Protein AF-M0CWL7-F1 (afdb_monomer_lite)

Radius of gyration: 32.92 Å; chains: 1; bounding box: 53×53×118 Å

Secondary structure (DSSP, 8-state):
---------S-HHHHHHHHHHHHHHHHTTTT------------PPP--------SSPPPSSHHHHHHTSTTB-TT--B-HHHHHHHHHHHHTSS-EEEEEEEEEE-TTSSEEEEEEEEEEE-TTS-EEEEEEETTTEEEEEEE-TT--

Organism: NCBI:txid797114

pLDDT: mean 75.27, std 15.7, range [38.19, 96.0]

Sequence (148 aa):
MGRTRGSGPAGSGRLLAAVALLTVLAGCSVFAGGGQPTPAETVTPAPVPDLGPTDAPPPATPRERLGAFPSISAEGDINVSGLYAGHVAYLSDHSYTLEWQRRTAGGSGAIAREYDRRIAVGADESFLVRNADEGTNTTVTYGDRTGA

Foldseek 3Di:
DDDDDDDDDDDDVVVVVVVVVVCVVCVVVPVPPDCPPDPPPPPDDDPDPCPDPPPDDDDPDCLSVQCVDFQAHSVGHGPPVRVVVVVVVVCLQDWDKDKDKDFDADPVRDGPWIKIWIWTADNQQKIWIWIDIPNPDIDIATAGPVRD

Structure (mmCIF, N/CA/C/O backbone):
data_AF-M0CWL7-F1
#
_entry.id   AF-M0CWL7-F1
#
loop_
_atom_site.group_PDB
_atom_site.id
_atom_site.type_symbol
_atom_site.label_atom_id
_atom_site.label_alt_id
_atom_site.label_comp_id
_atom_site.label_asym_id
_atom_site.label_entity_id
_atom_site.label_seq_id
_atom_site.pdbx_PDB_ins_code
_atom_site.Cartn_x
_atom_site.Cartn_y
_atom_site.Cartn_z
_atom_site.occupancy
_atom_site.B_iso_or_equiv
_atom_site.auth_seq_id
_atom_site.auth_comp_id
_atom_site.auth_asym_id
_atom_site.auth_atom_id
_atom_site.pdbx_PDB_model_num
ATOM 1 N N . MET A 1 1 ? 2.864 28.402 -92.043 1.00 44.22 1 MET A N 1
ATOM 2 C CA . MET A 1 1 ? 4.053 28.159 -91.191 1.00 44.22 1 MET A CA 1
ATOM 3 C C . MET A 1 1 ? 3.572 27.950 -89.760 1.00 44.22 1 MET A C 1
ATOM 5 O O . MET A 1 1 ? 2.696 28.708 -89.364 1.00 44.22 1 MET A O 1
ATOM 9 N N . GLY A 1 2 ? 4.037 26.943 -89.008 1.00 38.19 2 GLY A N 1
ATOM 10 C CA . GLY A 1 2 ? 3.379 26.561 -87.746 1.00 38.19 2 GLY A CA 1
ATOM 11 C C . GLY A 1 2 ? 4.289 26.211 -86.560 1.00 38.19 2 GLY A C 1
ATOM 12 O O . GLY A 1 2 ? 5.396 25.727 -86.743 1.00 38.19 2 GLY A O 1
ATOM 13 N N . ARG A 1 3 ? 3.703 26.391 -85.365 1.00 42.78 3 ARG A N 1
ATOM 14 C CA . ARG A 1 3 ? 3.964 25.760 -84.048 1.00 42.78 3 ARG A CA 1
ATOM 15 C C . ARG A 1 3 ? 5.299 25.982 -83.289 1.00 42.78 3 ARG A C 1
ATOM 17 O O . ARG A 1 3 ? 6.281 25.283 -83.482 1.00 42.78 3 ARG A O 1
ATOM 24 N N . THR A 1 4 ? 5.160 26.788 -82.225 1.00 53.34 4 THR A N 1
ATOM 25 C CA . THR A 1 4 ? 5.476 26.499 -80.796 1.00 53.34 4 THR A CA 1
ATOM 26 C C . THR A 1 4 ? 6.902 26.222 -80.292 1.00 53.34 4 THR A C 1
ATOM 28 O O . THR A 1 4 ? 7.484 25.188 -80.605 1.00 53.34 4 THR A O 1
ATOM 31 N N . ARG A 1 5 ? 7.295 27.007 -79.271 1.00 41.31 5 ARG A N 1
ATOM 32 C CA . ARG A 1 5 ? 7.676 26.643 -77.869 1.00 41.31 5 ARG A CA 1
ATOM 33 C C . ARG A 1 5 ? 7.909 27.987 -77.120 1.00 41.31 5 ARG A C 1
ATOM 35 O O . ARG A 1 5 ? 8.374 28.916 -77.762 1.00 41.31 5 ARG A O 1
ATOM 42 N N . GLY A 1 6 ? 7.518 28.278 -75.869 1.00 39.75 6 GLY A N 1
ATOM 43 C CA . GLY A 1 6 ? 7.318 27.467 -74.655 1.00 39.75 6 GLY A CA 1
ATOM 44 C C . GLY A 1 6 ? 8.675 27.149 -74.007 1.00 39.75 6 GLY A C 1
ATOM 45 O O . GLY A 1 6 ? 9.501 26.573 -74.699 1.00 39.75 6 GLY A O 1
ATOM 46 N N . SER A 1 7 ? 9.032 27.447 -72.752 1.00 42.31 7 SER A N 1
ATOM 47 C CA . SER A 1 7 ? 8.437 28.183 -71.608 1.00 42.31 7 SER A CA 1
ATOM 48 C C . SER A 1 7 ? 9.616 28.586 -70.674 1.00 42.31 7 SER A C 1
ATOM 50 O O . SER A 1 7 ? 10.728 28.127 -70.914 1.00 42.31 7 SER A O 1
ATOM 52 N N . GLY A 1 8 ? 9.536 29.375 -69.595 1.00 41.34 8 GLY A N 1
ATOM 53 C CA . GLY A 1 8 ? 8.472 30.094 -68.866 1.00 41.34 8 GLY A CA 1
ATOM 54 C C . GLY A 1 8 ? 9.105 30.797 -67.629 1.00 41.34 8 GLY A C 1
ATOM 55 O O . GLY A 1 8 ? 10.274 30.531 -67.341 1.00 41.34 8 GLY A O 1
ATOM 56 N N . PRO A 1 9 ? 8.425 31.710 -66.899 1.00 43.66 9 PRO A N 1
ATOM 57 C CA . PRO A 1 9 ? 9.095 32.566 -65.911 1.00 43.66 9 PRO A CA 1
ATOM 58 C C . PRO A 1 9 ? 9.360 31.886 -64.555 1.00 43.66 9 PRO A C 1
ATOM 60 O O . PRO A 1 9 ? 8.533 31.142 -64.026 1.00 43.66 9 PRO A O 1
ATOM 63 N N . ALA A 1 10 ? 10.509 32.209 -63.955 1.00 52.16 10 ALA A N 1
ATOM 64 C CA . ALA A 1 10 ? 10.993 31.667 -62.685 1.00 52.16 10 ALA A CA 1
ATOM 65 C C . ALA A 1 10 ? 10.214 32.189 -61.453 1.00 52.16 10 ALA A C 1
ATOM 67 O O . ALA A 1 10 ? 10.719 33.004 -60.683 1.00 52.16 10 ALA A O 1
ATOM 68 N N . GLY A 1 11 ? 8.981 31.708 -61.254 1.00 53.06 11 GLY A N 1
ATOM 69 C CA . GLY A 1 11 ? 8.146 32.025 -60.081 1.00 53.06 11 GLY A CA 1
ATOM 70 C C . GLY A 1 11 ? 7.979 30.872 -59.080 1.00 53.06 11 GLY A C 1
ATOM 71 O O . GLY A 1 11 ? 7.951 31.093 -57.869 1.00 53.06 11 GLY A O 1
ATOM 72 N N . SER A 1 12 ? 7.909 29.630 -59.569 1.00 56.88 12 SER A N 1
ATOM 73 C CA . SER A 1 12 ? 7.385 28.488 -58.804 1.00 56.88 12 SER A CA 1
ATOM 74 C C . SER A 1 12 ? 8.222 28.101 -57.582 1.00 56.88 12 SER A C 1
ATOM 76 O O . SER A 1 12 ? 7.662 27.838 -56.525 1.00 56.88 12 SER A O 1
ATOM 78 N N . GLY A 1 13 ? 9.556 28.103 -57.686 1.00 55.31 13 GLY A N 1
ATOM 79 C CA . GLY A 1 13 ? 10.434 27.690 -56.580 1.00 55.31 13 GLY A CA 1
ATOM 80 C C . GLY A 1 13 ? 10.381 28.631 -55.371 1.00 55.31 13 GLY A C 1
ATOM 81 O O . GLY A 1 13 ? 10.378 28.173 -54.231 1.00 55.31 13 GLY A O 1
ATOM 82 N N . ARG A 1 14 ? 10.266 29.947 -55.608 1.00 60.75 14 ARG A N 1
ATOM 83 C CA . ARG A 1 14 ? 10.112 30.944 -54.534 1.00 60.75 14 ARG A CA 1
ATOM 84 C C . ARG A 1 14 ? 8.726 30.881 -53.895 1.00 60.75 14 ARG A C 1
ATOM 86 O O . ARG A 1 14 ? 8.631 30.998 -52.678 1.00 60.75 14 ARG A O 1
ATOM 93 N N . LEU A 1 15 ? 7.677 30.640 -54.688 1.00 62.09 15 LEU A N 1
ATOM 94 C CA . LEU A 1 15 ? 6.326 30.421 -54.164 1.00 62.09 15 LEU A CA 1
ATOM 95 C C . LEU A 1 15 ? 6.246 29.152 -53.306 1.00 62.09 15 LEU A C 1
ATOM 97 O O . LEU A 1 15 ? 5.720 29.209 -52.202 1.00 62.09 15 LEU A O 1
ATOM 101 N N . LEU A 1 16 ? 6.813 28.033 -53.766 1.00 64.00 16 LEU A N 1
ATOM 102 C CA . LEU A 1 16 ? 6.842 26.779 -53.006 1.00 64.00 16 LEU A CA 1
ATOM 103 C C . LEU A 1 16 ? 7.625 26.921 -51.693 1.00 64.00 16 LEU A C 1
ATOM 105 O O . LEU A 1 16 ? 7.155 26.452 -50.662 1.00 64.00 16 LEU A O 1
ATOM 109 N N . ALA A 1 17 ? 8.764 27.621 -51.701 1.00 69.06 17 ALA A N 1
ATOM 110 C CA . ALA A 1 17 ? 9.517 27.913 -50.481 1.00 69.06 17 ALA A CA 1
ATOM 111 C C . ALA A 1 17 ? 8.734 28.814 -49.504 1.00 69.06 17 ALA A C 1
ATOM 113 O O . ALA A 1 17 ? 8.731 28.552 -48.304 1.00 69.06 17 ALA A O 1
ATOM 114 N N . ALA A 1 18 ? 8.033 29.838 -50.003 1.00 68.38 18 ALA A N 1
ATOM 115 C CA . ALA A 1 18 ? 7.200 30.713 -49.176 1.00 68.38 18 ALA A CA 1
ATOM 116 C C . ALA A 1 18 ? 5.987 29.976 -48.579 1.00 68.38 18 ALA A C 1
ATOM 118 O O . ALA A 1 18 ? 5.686 30.154 -47.402 1.00 68.38 18 ALA A O 1
ATOM 119 N N . VAL A 1 19 ? 5.327 29.112 -49.360 1.00 69.56 19 VAL A N 1
ATOM 120 C CA . VAL A 1 19 ? 4.223 28.260 -48.887 1.00 69.56 19 VAL A CA 1
ATOM 121 C C . VAL A 1 19 ? 4.720 27.254 -47.848 1.00 69.56 19 VAL A C 1
ATOM 123 O O . VAL A 1 19 ? 4.100 27.133 -46.797 1.00 69.56 19 VAL A O 1
ATOM 126 N N . ALA A 1 20 ? 5.862 26.597 -48.079 1.00 67.44 20 ALA A N 1
ATOM 127 C CA . ALA A 1 20 ? 6.461 25.682 -47.108 1.00 67.44 20 ALA A CA 1
ATOM 128 C C . ALA A 1 20 ? 6.784 26.394 -45.781 1.00 67.44 20 ALA A C 1
ATOM 130 O O . ALA A 1 20 ? 6.409 25.913 -44.710 1.00 67.44 20 ALA A O 1
ATOM 131 N N . LEU A 1 21 ? 7.402 27.579 -45.842 1.00 65.81 21 LEU A N 1
ATOM 132 C CA . LEU A 1 21 ? 7.712 28.383 -44.659 1.00 65.81 21 LEU A CA 1
ATOM 133 C C . LEU A 1 21 ? 6.436 28.809 -43.909 1.00 65.81 21 LEU A C 1
ATOM 135 O O . LEU A 1 21 ? 6.378 28.690 -42.687 1.00 65.81 21 LEU A O 1
ATOM 139 N N . LEU A 1 22 ? 5.385 29.218 -44.631 1.00 63.50 22 LEU A N 1
ATOM 140 C CA . LEU A 1 22 ? 4.072 29.520 -44.049 1.00 63.50 22 LEU A CA 1
ATOM 141 C C . LEU A 1 22 ? 3.432 28.297 -43.381 1.00 63.50 22 LEU A C 1
ATOM 143 O O . LEU A 1 22 ? 2.899 28.435 -42.285 1.00 63.50 22 LEU A O 1
ATOM 147 N N . THR A 1 23 ? 3.514 27.102 -43.977 1.00 63.53 23 THR A N 1
ATOM 148 C CA . THR A 1 23 ? 2.988 25.877 -43.344 1.00 63.53 23 THR A CA 1
ATOM 149 C C . THR A 1 23 ? 3.760 25.478 -42.087 1.00 63.53 23 THR A C 1
ATOM 151 O O . THR A 1 23 ? 3.147 25.012 -41.132 1.00 63.53 23 THR A O 1
ATOM 154 N N . VAL A 1 24 ? 5.076 25.717 -42.039 1.00 62.78 24 VAL A N 1
ATOM 155 C CA . VAL A 1 24 ? 5.892 25.462 -40.840 1.00 62.78 24 VAL A CA 1
ATOM 156 C C . VAL A 1 24 ? 5.558 26.454 -39.721 1.00 62.78 24 VAL A C 1
ATOM 158 O O . VAL A 1 24 ? 5.399 26.031 -38.580 1.00 62.78 24 VAL A O 1
ATOM 161 N N . LEU A 1 25 ? 5.378 27.748 -40.023 1.00 57.47 25 LEU A N 1
ATOM 162 C CA . LEU A 1 25 ? 4.967 28.730 -39.008 1.00 57.47 25 LEU A CA 1
ATOM 163 C C . LEU A 1 25 ? 3.517 28.520 -38.536 1.00 57.47 25 LEU A C 1
ATOM 165 O O . LEU A 1 25 ? 3.250 28.623 -37.341 1.00 57.47 25 LEU A O 1
ATOM 169 N N . ALA A 1 26 ? 2.589 28.184 -39.438 1.00 56.84 26 ALA A N 1
ATOM 170 C CA . ALA A 1 26 ? 1.199 27.889 -39.080 1.00 56.84 26 ALA A CA 1
ATOM 171 C C . ALA A 1 26 ? 1.047 26.574 -38.288 1.00 56.84 26 ALA A C 1
ATOM 173 O O . ALA A 1 26 ? 0.117 26.441 -37.491 1.00 56.84 26 ALA A O 1
ATOM 174 N N . GLY A 1 27 ? 1.972 25.620 -38.460 1.00 44.69 27 GLY A N 1
ATOM 175 C CA . GLY A 1 27 ? 1.971 24.332 -37.759 1.00 44.69 27 GLY A CA 1
ATOM 176 C C . GLY A 1 27 ? 2.030 24.444 -36.231 1.00 44.69 27 GLY A C 1
ATOM 177 O O . GLY A 1 27 ? 1.473 23.596 -35.538 1.00 44.69 27 GLY A O 1
ATOM 178 N N . CYS A 1 28 ? 2.613 25.520 -35.694 1.00 56.75 28 CYS A N 1
ATOM 179 C CA . CYS A 1 28 ? 2.655 25.777 -34.250 1.00 56.75 28 CYS A CA 1
ATOM 180 C C . CYS A 1 28 ? 1.365 26.401 -33.683 1.00 56.75 28 CYS A C 1
ATOM 182 O O . CYS A 1 28 ? 1.239 26.524 -32.468 1.00 56.75 28 CYS A O 1
ATOM 184 N N . SER A 1 29 ? 0.403 26.802 -34.524 1.00 51.62 29 SER A N 1
ATOM 185 C CA . SER A 1 29 ? -0.827 27.494 -34.096 1.00 51.62 29 SER A CA 1
ATOM 186 C C . SER A 1 29 ? -2.089 26.625 -34.145 1.00 51.62 29 SER A C 1
ATOM 188 O O . SER A 1 29 ? -3.165 27.094 -33.784 1.00 51.62 29 SER A O 1
ATOM 190 N N . VAL A 1 30 ? -1.987 25.353 -34.554 1.00 49.97 30 VAL A N 1
ATOM 191 C CA . VAL A 1 30 ? -3.156 24.459 -34.686 1.00 49.97 30 VAL A CA 1
ATOM 192 C C . VAL A 1 30 ? -3.650 23.870 -33.349 1.00 49.97 30 VAL A C 1
ATOM 194 O O . VAL A 1 30 ? -4.721 23.274 -33.295 1.00 49.97 30 VAL A O 1
ATOM 197 N N . PHE A 1 31 ? -2.940 24.120 -32.241 1.00 47.84 31 PHE A N 1
ATOM 198 C CA . PHE A 1 31 ? -3.397 23.846 -30.866 1.00 47.84 31 PHE A CA 1
ATOM 199 C C . PHE A 1 31 ? -4.061 25.066 -30.196 1.00 47.84 31 PHE A C 1
ATOM 201 O O . PHE A 1 31 ? -3.907 25.313 -29.004 1.00 47.84 31 PHE A O 1
ATOM 208 N N . ALA A 1 32 ? -4.855 25.807 -30.971 1.00 51.81 32 ALA A N 1
ATOM 209 C CA . ALA A 1 32 ? -5.907 26.694 -30.468 1.00 51.81 32 ALA A CA 1
ATOM 210 C C . ALA A 1 32 ? -7.297 26.243 -30.969 1.00 51.81 32 ALA A C 1
ATOM 212 O O . ALA A 1 32 ? -8.192 27.057 -31.198 1.00 51.81 32 ALA A O 1
ATOM 213 N N . GLY A 1 33 ? -7.474 24.928 -31.161 1.00 41.78 33 GLY A N 1
ATOM 214 C CA . GLY A 1 33 ? -8.794 24.319 -31.315 1.00 41.78 33 GLY A CA 1
ATOM 215 C C . GLY A 1 33 ? -9.641 24.633 -30.083 1.00 41.78 33 GLY A C 1
ATOM 216 O O . GLY A 1 33 ? -9.153 24.516 -28.960 1.00 41.78 33 GLY A O 1
ATOM 217 N N . GLY A 1 34 ? -10.869 25.107 -30.306 1.00 48.06 34 GLY A N 1
ATOM 218 C CA . GLY A 1 34 ? -11.668 25.765 -29.276 1.00 48.06 34 GLY A CA 1
ATOM 219 C C . GLY A 1 34 ? -11.786 24.956 -27.986 1.00 48.06 34 GLY A C 1
ATOM 220 O O . GLY A 1 34 ? -12.054 23.756 -28.022 1.00 48.06 34 GLY A O 1
ATOM 221 N N . GLY A 1 35 ? -11.634 25.650 -26.854 1.00 48.84 35 GLY A N 1
ATOM 222 C CA . GLY A 1 35 ? -11.929 25.133 -25.522 1.00 48.84 35 GLY A CA 1
ATOM 223 C C . GLY A 1 35 ? -13.419 24.852 -25.370 1.00 48.84 35 GLY A C 1
ATOM 224 O O . GLY A 1 35 ? -14.144 25.607 -24.726 1.00 48.84 35 GLY A O 1
ATOM 225 N N . GLN A 1 36 ? -13.873 23.763 -25.983 1.00 53.59 36 GLN A N 1
ATOM 226 C CA . GLN A 1 36 ? -15.115 23.105 -25.629 1.00 53.59 36 GLN A CA 1
ATOM 227 C C . GLN A 1 36 ? -14.997 22.783 -24.136 1.00 53.59 36 GLN A C 1
ATOM 229 O O . GLN A 1 36 ? -14.002 22.158 -23.758 1.00 53.59 36 GLN A O 1
ATOM 234 N N . PRO A 1 37 ? -15.912 23.261 -23.273 1.00 54.91 37 PRO A N 1
ATOM 235 C CA . PRO A 1 37 ? -15.782 23.038 -21.844 1.00 54.91 37 PRO A CA 1
ATOM 236 C C . PRO A 1 37 ? -15.742 21.532 -21.617 1.00 54.91 37 PRO A C 1
ATOM 238 O O . PRO A 1 37 ? -16.707 20.836 -21.943 1.00 54.91 37 PRO A O 1
ATOM 241 N N . THR A 1 38 ? -14.611 21.033 -21.107 1.00 60.56 38 THR A N 1
ATOM 242 C CA . THR A 1 38 ? -14.492 19.648 -20.654 1.00 60.56 38 THR A CA 1
ATOM 243 C C . THR A 1 38 ? -15.697 19.387 -19.761 1.00 60.56 38 THR A C 1
ATOM 245 O O . THR A 1 38 ? -15.885 20.160 -18.814 1.00 60.56 38 THR A O 1
ATOM 248 N N . PRO A 1 39 ? -16.543 18.381 -20.059 1.00 61.06 39 PRO A N 1
ATOM 249 C CA . PRO A 1 39 ? -17.651 18.050 -19.184 1.00 61.06 39 PRO A CA 1
ATOM 250 C C . PRO A 1 39 ? -17.090 17.879 -17.780 1.00 61.06 39 PRO A C 1
ATOM 252 O O . PRO A 1 39 ? -16.185 17.071 -17.574 1.00 61.06 39 PRO A O 1
ATOM 255 N N . ALA A 1 40 ? -17.561 18.695 -16.838 1.00 67.31 40 ALA A N 1
ATOM 256 C CA . ALA A 1 40 ? -17.188 18.524 -15.450 1.00 67.31 40 ALA A CA 1
ATOM 257 C C . ALA A 1 40 ? -17.767 17.175 -15.028 1.00 67.31 40 ALA A C 1
ATOM 259 O O . ALA A 1 40 ? -18.979 17.056 -14.848 1.00 67.31 40 ALA A O 1
ATOM 260 N N . GLU A 1 41 ? -16.919 16.147 -14.960 1.00 66.50 41 GLU A N 1
ATOM 261 C CA . GLU A 1 41 ? -17.320 14.848 -14.443 1.00 66.50 41 GLU A CA 1
ATOM 262 C C . GLU A 1 41 ? -17.784 15.063 -13.008 1.00 66.50 41 GLU A C 1
ATOM 264 O O . GLU A 1 41 ? -16.990 15.322 -12.100 1.00 66.50 41 GLU A O 1
ATOM 269 N N . THR A 1 42 ? -19.101 15.005 -12.816 1.00 77.12 42 THR A N 1
ATOM 270 C CA . THR A 1 42 ? -19.714 15.002 -11.495 1.00 77.12 42 THR A CA 1
ATOM 271 C C . THR A 1 42 ? -19.341 13.684 -10.839 1.00 77.12 42 THR A C 1
ATOM 273 O O . THR A 1 42 ? -20.060 12.692 -10.952 1.00 77.12 42 THR A O 1
ATOM 276 N N . VAL A 1 43 ? -18.180 13.668 -10.188 1.00 79.00 43 VAL A N 1
ATOM 277 C CA . VAL A 1 43 ? -17.735 12.541 -9.380 1.00 79.00 43 VAL A CA 1
ATOM 278 C C . VAL A 1 43 ? -18.770 12.302 -8.287 1.00 79.00 43 VAL A C 1
ATOM 280 O O . VAL A 1 43 ? -18.963 13.129 -7.395 1.00 79.00 43 VAL A O 1
ATOM 283 N N . THR A 1 44 ? -19.469 11.172 -8.367 1.00 82.62 44 THR A N 1
ATOM 284 C CA . THR A 1 44 ? -20.307 10.706 -7.264 1.00 82.62 44 THR A CA 1
ATOM 285 C C . THR A 1 44 ? -19.384 10.459 -6.073 1.00 82.62 44 THR A C 1
ATOM 287 O O . THR A 1 44 ? -18.444 9.671 -6.215 1.00 82.62 44 THR A O 1
ATOM 290 N N . PRO A 1 45 ? -19.602 11.104 -4.911 1.00 79.81 45 PRO A N 1
ATOM 291 C CA . PRO A 1 45 ? -18.825 10.802 -3.721 1.00 79.81 45 PRO A CA 1
ATOM 292 C C . PRO A 1 45 ? -18.923 9.308 -3.421 1.00 79.81 45 PRO A C 1
ATOM 294 O O . PRO A 1 45 ? -20.027 8.762 -3.342 1.00 79.81 45 PRO A O 1
ATOM 297 N N . ALA A 1 46 ? -17.777 8.643 -3.269 1.00 83.75 46 ALA A N 1
ATOM 298 C CA . ALA A 1 46 ? -17.766 7.276 -2.769 1.00 83.75 46 ALA A CA 1
ATOM 299 C C . ALA A 1 46 ? -18.471 7.250 -1.398 1.00 83.75 46 ALA A C 1
ATOM 301 O O . ALA A 1 46 ? -18.301 8.205 -0.630 1.00 83.75 46 ALA A O 1
ATOM 302 N N . PRO A 1 47 ? -19.249 6.200 -1.073 1.00 81.69 47 PRO A N 1
ATOM 303 C CA . PRO A 1 47 ? -19.826 6.057 0.255 1.00 81.69 47 PRO A CA 1
ATOM 304 C C . PRO A 1 47 ? -18.723 6.172 1.308 1.00 81.69 47 PRO A C 1
ATOM 306 O O . PRO A 1 47 ? -17.810 5.346 1.352 1.00 81.69 47 PRO A O 1
ATOM 309 N N . VAL A 1 48 ? -18.786 7.215 2.135 1.00 79.44 48 VAL A N 1
ATOM 310 C CA . VAL A 1 48 ? -17.937 7.298 3.324 1.00 79.44 48 VAL A CA 1
ATOM 311 C C . VAL A 1 48 ? -18.378 6.153 4.234 1.00 79.44 48 VAL A C 1
ATOM 313 O O . VAL A 1 48 ? -19.583 6.045 4.474 1.00 79.44 48 VAL A O 1
ATOM 316 N N . PRO A 1 49 ? -17.465 5.295 4.725 1.00 74.81 49 PRO A N 1
ATOM 317 C CA . PRO A 1 49 ? -17.825 4.267 5.687 1.00 74.81 49 PRO A CA 1
ATOM 318 C C . PRO A 1 49 ? -18.482 4.917 6.905 1.00 74.81 49 PRO A C 1
ATOM 320 O O . PRO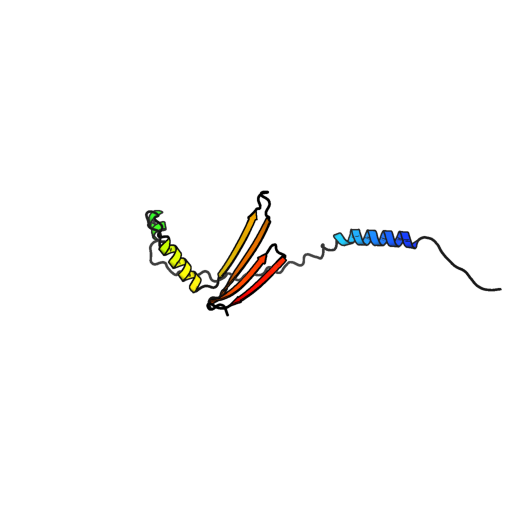 A 1 49 ? -17.833 5.657 7.646 1.00 74.81 49 PRO A O 1
ATOM 323 N N . ASP A 1 50 ? -19.775 4.659 7.092 1.00 71.62 50 ASP A N 1
ATOM 324 C CA . ASP A 1 50 ? -20.448 4.988 8.338 1.00 71.62 50 ASP A CA 1
ATOM 325 C C . ASP A 1 50 ? -19.937 3.998 9.386 1.00 71.62 50 ASP A C 1
ATOM 327 O O . ASP A 1 50 ? -20.313 2.826 9.399 1.00 71.62 50 ASP A O 1
ATOM 331 N N . LEU A 1 51 ? -19.011 4.466 10.224 1.00 69.12 51 LEU A N 1
ATOM 332 C CA . LEU A 1 51 ? -18.449 3.686 11.328 1.00 69.12 51 LEU A CA 1
ATOM 333 C C . LEU A 1 51 ? -19.473 3.468 12.459 1.00 69.12 51 LEU A C 1
ATOM 335 O O . LEU A 1 51 ? -19.151 2.822 13.455 1.00 69.12 51 LEU A O 1
ATOM 339 N N . GLY A 1 52 ? -20.693 3.993 12.303 1.00 65.81 52 GLY A N 1
ATOM 340 C CA . GLY A 1 52 ? -21.735 4.002 13.310 1.00 65.81 52 GLY A CA 1
ATOM 341 C C . GLY A 1 52 ? -21.435 4.984 14.445 1.00 65.81 52 GLY A C 1
ATOM 342 O O . GLY A 1 52 ? -20.396 5.655 14.469 1.00 65.81 52 GLY A O 1
ATOM 343 N N . PRO A 1 53 ? -22.341 5.086 15.430 1.00 59.00 53 PRO A N 1
ATOM 344 C CA . PRO A 1 53 ? -21.990 5.679 16.707 1.00 59.00 53 PRO A CA 1
ATOM 345 C C . PRO A 1 53 ? -20.897 4.826 17.361 1.00 59.00 53 PRO A C 1
ATOM 347 O O . PRO A 1 53 ? -21.135 3.694 17.772 1.00 59.00 53 PRO A O 1
ATOM 350 N N . THR A 1 54 ? -19.691 5.377 17.478 1.00 61.25 54 THR A N 1
ATOM 351 C CA . THR A 1 54 ? -18.642 4.790 18.313 1.00 61.25 54 THR A CA 1
ATOM 352 C C . THR A 1 54 ? -19.115 4.798 19.768 1.00 61.25 54 THR A C 1
ATOM 354 O O . THR A 1 54 ? -19.172 5.858 20.387 1.00 61.25 54 THR A O 1
ATOM 357 N N . ASP A 1 55 ? -19.423 3.624 20.327 1.00 62.59 55 ASP A N 1
ATOM 358 C CA . ASP A 1 55 ? -19.851 3.462 21.731 1.00 62.59 55 ASP A CA 1
ATOM 359 C C . ASP A 1 55 ? -18.775 3.892 22.755 1.00 62.59 55 ASP A C 1
ATOM 361 O O . ASP A 1 55 ? -19.058 4.069 23.942 1.00 62.59 55 ASP A O 1
ATOM 365 N N . ALA A 1 56 ? -17.525 4.069 22.314 1.00 66.88 56 ALA A N 1
ATOM 366 C CA . ALA A 1 56 ? -16.450 4.607 23.138 1.00 66.88 56 ALA A CA 1
ATOM 367 C C . ALA A 1 56 ? -16.511 6.150 23.212 1.00 66.88 56 ALA A C 1
ATOM 369 O O . ALA A 1 56 ? -16.575 6.812 22.171 1.00 66.88 56 ALA A O 1
ATOM 370 N N . PRO A 1 57 ? -16.407 6.755 24.414 1.00 70.31 57 PRO A N 1
ATOM 371 C CA . PRO A 1 57 ? -16.247 8.199 24.554 1.00 70.31 57 PRO A CA 1
ATOM 372 C C . PRO A 1 57 ? -15.050 8.72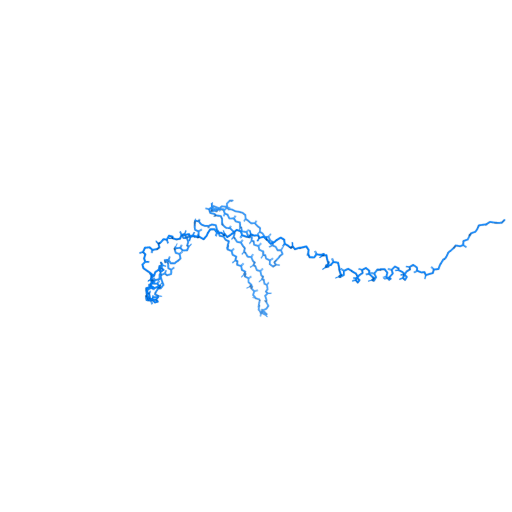2 23.738 1.00 70.31 57 PRO A C 1
ATOM 374 O O . PRO A 1 57 ? -14.020 8.044 23.671 1.00 70.31 57 PRO A O 1
ATOM 377 N N . PRO A 1 58 ? -15.128 9.933 23.154 1.00 72.50 58 PRO A N 1
ATOM 378 C CA . PRO A 1 58 ? -13.985 10.523 22.470 1.00 72.50 58 PRO A CA 1
ATOM 379 C C . PRO A 1 58 ? -12.818 10.706 23.459 1.00 72.50 58 PRO A C 1
ATOM 381 O O . PRO A 1 58 ? -13.051 11.170 24.579 1.00 72.50 58 PRO A O 1
ATOM 384 N N . PRO A 1 59 ? -11.568 10.383 23.071 1.00 76.31 59 PRO A N 1
ATOM 385 C CA . PRO A 1 59 ? -10.424 10.447 23.976 1.00 76.31 59 PRO A CA 1
ATOM 386 C C . PRO A 1 59 ? -10.195 11.883 24.460 1.00 76.31 59 PRO A C 1
ATOM 388 O O . PRO A 1 59 ? -9.973 12.796 23.657 1.00 76.31 59 PRO A O 1
ATOM 391 N N . ALA A 1 60 ? -10.233 12.073 25.779 1.00 82.06 60 ALA A N 1
ATOM 392 C CA . ALA A 1 60 ? -10.099 13.365 26.439 1.00 82.06 60 ALA A CA 1
ATOM 393 C C . ALA A 1 60 ? -8.635 13.824 26.514 1.00 82.06 60 ALA A C 1
ATOM 395 O O . ALA A 1 60 ? -8.369 15.028 26.559 1.00 82.06 60 ALA A O 1
ATOM 396 N N . THR A 1 61 ? -7.675 12.891 26.481 1.00 85.69 61 THR A N 1
ATOM 397 C CA . THR A 1 61 ? -6.238 13.206 26.458 1.00 85.69 61 THR A CA 1
ATOM 398 C C . THR A 1 61 ? -5.498 12.669 25.223 1.00 85.69 61 THR A C 1
ATOM 400 O O . THR A 1 61 ? -5.932 11.706 24.585 1.00 85.69 61 THR A O 1
ATOM 403 N N . PRO A 1 62 ? -4.327 13.246 24.871 1.00 82.44 62 PRO A N 1
ATOM 404 C CA . PRO A 1 62 ? -3.474 12.707 23.808 1.00 82.44 62 PRO A CA 1
ATOM 405 C C . PRO A 1 62 ? -3.025 11.255 24.040 1.00 82.44 62 PRO A C 1
ATOM 407 O O . PRO A 1 62 ? -2.822 10.538 23.067 1.00 82.44 62 PRO A O 1
ATOM 410 N N . ARG A 1 63 ? -2.901 10.815 25.303 1.00 84.06 63 ARG A N 1
ATOM 411 C CA . ARG A 1 63 ? -2.538 9.431 25.655 1.00 84.06 63 ARG A CA 1
ATOM 412 C C . ARG A 1 63 ? -3.676 8.456 25.377 1.00 84.06 63 ARG A C 1
ATOM 414 O O . ARG A 1 63 ? -3.469 7.459 24.697 1.00 84.06 63 ARG A O 1
ATOM 421 N N . GLU A 1 64 ? -4.894 8.788 25.801 1.00 82.31 64 GLU A N 1
ATOM 422 C CA . GLU A 1 64 ? -6.092 8.007 25.453 1.00 82.31 64 GLU A CA 1
ATOM 423 C C . GLU A 1 64 ? -6.269 7.879 23.935 1.00 82.31 64 GLU A C 1
ATOM 425 O O . GLU A 1 64 ? -6.666 6.826 23.447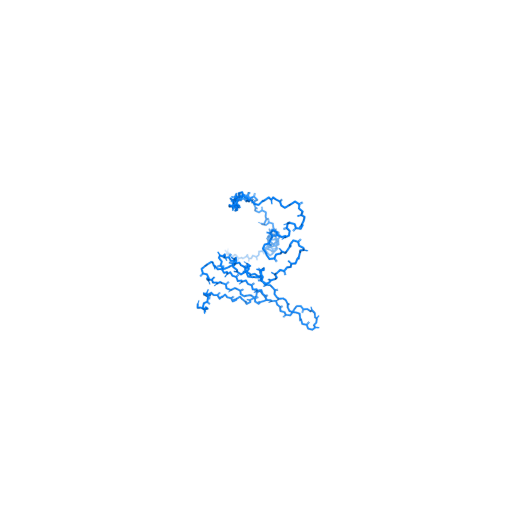 1.00 82.31 64 GLU A O 1
ATOM 430 N N . ARG A 1 65 ? -5.916 8.921 23.168 1.00 86.44 65 ARG A N 1
ATOM 431 C CA . ARG A 1 65 ? -5.950 8.864 21.701 1.00 86.44 65 ARG A CA 1
ATOM 432 C C . ARG A 1 65 ? -4.937 7.873 21.121 1.00 86.44 65 ARG A C 1
ATOM 434 O O . ARG A 1 65 ? -5.256 7.244 20.122 1.00 86.44 65 ARG A O 1
ATOM 441 N N . LEU A 1 66 ? -3.745 7.738 21.706 1.00 85.81 66 LEU A N 1
ATOM 442 C CA . LEU A 1 66 ? -2.754 6.746 21.266 1.00 85.81 66 LEU A CA 1
ATOM 443 C C . LEU A 1 66 ? -3.231 5.323 21.578 1.00 85.81 66 LEU A C 1
ATOM 445 O O . LEU A 1 66 ? -3.261 4.488 20.680 1.00 85.81 66 LEU A O 1
ATOM 449 N N . GLY A 1 67 ? -3.707 5.091 22.806 1.00 84.19 67 GLY A N 1
ATOM 450 C CA . GLY A 1 67 ? -4.234 3.793 23.247 1.00 84.19 67 GLY A CA 1
ATOM 451 C C . GLY A 1 67 ? -5.532 3.348 22.557 1.00 84.19 67 GLY A 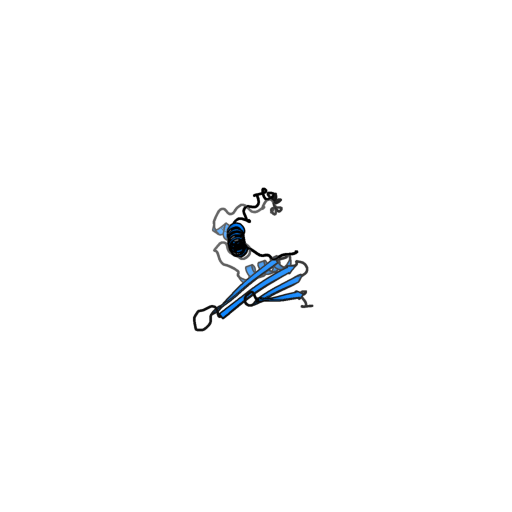C 1
ATOM 452 O O . GLY A 1 67 ? -5.929 2.195 22.700 1.00 84.19 67 GLY A O 1
ATOM 453 N N . ALA A 1 68 ? -6.192 4.232 21.802 1.00 86.44 68 ALA A N 1
ATOM 454 C CA . ALA A 1 68 ? -7.348 3.890 20.974 1.00 86.44 68 ALA A CA 1
ATOM 455 C C . ALA A 1 68 ? -6.971 3.150 19.674 1.00 86.44 68 ALA A C 1
ATOM 457 O O . ALA A 1 68 ? -7.838 2.542 19.046 1.00 86.44 68 ALA A O 1
ATOM 458 N N . PHE A 1 69 ? -5.701 3.189 19.250 1.00 85.62 69 PHE A N 1
ATOM 459 C CA . PHE A 1 69 ? -5.243 2.480 18.056 1.00 85.62 69 PHE A CA 1
ATOM 460 C C . PHE A 1 69 ? -4.773 1.060 18.402 1.00 85.62 69 PHE A C 1
ATOM 462 O O . PHE A 1 69 ? -3.908 0.894 19.266 1.00 85.62 69 PHE A O 1
ATOM 469 N N . PRO A 1 70 ? -5.256 0.018 17.697 1.00 85.94 70 PRO A N 1
ATOM 470 C CA . PRO A 1 70 ? -4.733 -1.331 17.859 1.00 85.94 70 PRO A CA 1
ATOM 471 C C . PRO A 1 70 ? -3.210 -1.363 17.688 1.00 85.94 70 PRO A C 1
ATOM 473 O O . PRO A 1 70 ? -2.672 -0.851 16.709 1.00 85.94 70 PRO A O 1
ATOM 476 N N . SER A 1 71 ? -2.521 -2.029 18.618 1.00 93.25 71 SER A N 1
ATOM 477 C CA . SER A 1 71 ? -1.053 -2.167 18.653 1.00 93.25 71 SER A CA 1
ATOM 478 C C . SER A 1 71 ? -0.246 -0.913 19.036 1.00 93.25 71 SER A C 1
ATOM 480 O O . SER A 1 71 ? 0.977 -0.933 18.884 1.00 93.25 71 SER A O 1
ATOM 482 N N . ILE A 1 72 ? -0.879 0.131 19.586 1.00 93.00 72 ILE A N 1
ATOM 483 C CA . ILE A 1 72 ? -0.203 1.295 20.191 1.00 93.00 72 ILE A CA 1
ATOM 484 C C . ILE A 1 72 ? -0.668 1.443 21.654 1.00 93.00 72 ILE A C 1
ATOM 486 O O . ILE A 1 72 ? -1.863 1.360 21.927 1.00 93.00 72 ILE A O 1
ATOM 490 N N . SER A 1 73 ? 0.251 1.624 22.613 1.00 90.62 73 SER A N 1
ATOM 491 C CA . SER A 1 73 ? -0.107 1.882 24.023 1.00 90.62 73 SER A CA 1
ATOM 492 C C . SER A 1 73 ? -0.498 3.349 24.256 1.00 90.62 73 SER A C 1
ATOM 494 O O . SER A 1 73 ? -0.179 4.229 23.454 1.00 90.62 73 SER A O 1
ATOM 496 N N . ALA A 1 74 ? -1.156 3.649 25.381 1.00 89.94 74 ALA A N 1
ATOM 497 C CA . ALA A 1 74 ? -1.459 5.033 25.762 1.00 89.94 74 ALA A CA 1
ATOM 498 C C . ALA A 1 74 ? -0.183 5.852 26.060 1.00 89.94 74 ALA A C 1
ATOM 500 O O . ALA A 1 74 ? -0.161 7.079 25.931 1.00 89.94 74 ALA A O 1
ATOM 501 N N . GLU A 1 75 ? 0.895 5.162 26.420 1.00 91.31 75 GLU A N 1
ATOM 502 C CA . GLU A 1 75 ? 2.235 5.682 26.670 1.00 91.31 75 GLU A CA 1
ATOM 503 C C . GLU A 1 75 ? 3.028 5.910 25.368 1.00 91.31 75 GLU A C 1
ATOM 505 O O . GLU A 1 75 ? 3.995 6.672 25.374 1.00 91.31 75 GLU A O 1
ATOM 510 N N . GLY A 1 76 ? 2.579 5.326 24.248 1.00 89.50 76 GLY A N 1
ATOM 511 C CA . GLY A 1 76 ? 3.181 5.455 22.917 1.00 89.50 76 GLY A CA 1
ATOM 512 C C . GLY A 1 76 ? 4.071 4.284 22.487 1.00 89.50 76 GLY A C 1
ATOM 513 O O . GLY A 1 76 ? 4.741 4.386 21.460 1.00 89.50 76 GLY A O 1
ATOM 514 N N . ASP A 1 77 ? 4.084 3.175 23.229 1.00 94.25 77 ASP A N 1
ATOM 515 C CA . ASP A 1 77 ? 4.788 1.949 22.844 1.00 94.25 77 ASP A CA 1
ATOM 516 C C . ASP A 1 77 ? 4.133 1.314 21.616 1.00 94.25 77 ASP A C 1
ATOM 518 O O . ASP A 1 77 ? 2.909 1.189 21.536 1.00 94.25 77 ASP A O 1
ATOM 522 N N . ILE A 1 78 ? 4.953 0.869 20.664 1.00 95.00 78 ILE A N 1
ATOM 523 C CA . ILE A 1 78 ? 4.488 0.332 19.383 1.00 95.00 78 ILE A CA 1
ATOM 524 C C . ILE A 1 78 ? 4.721 -1.180 19.337 1.00 95.00 78 ILE A C 1
ATOM 526 O O . ILE A 1 78 ? 5.858 -1.648 19.248 1.00 95.00 78 ILE A O 1
ATOM 530 N N . ASN A 1 79 ? 3.640 -1.960 19.306 1.00 95.12 79 ASN A N 1
ATOM 531 C CA . ASN A 1 79 ? 3.701 -3.384 18.989 1.00 95.12 79 ASN A CA 1
ATOM 532 C C . ASN A 1 79 ? 3.808 -3.566 17.464 1.00 95.12 79 ASN A C 1
ATOM 534 O O . ASN A 1 79 ? 2.813 -3.761 16.765 1.00 95.12 79 ASN A O 1
ATOM 538 N N . VAL A 1 80 ? 5.040 -3.508 16.950 1.00 96.00 80 VAL A N 1
ATOM 539 C CA . VAL A 1 80 ? 5.349 -3.623 15.511 1.00 96.00 80 VAL A CA 1
ATOM 540 C C . VAL A 1 80 ? 4.779 -4.909 14.897 1.00 96.00 80 VAL A C 1
ATOM 542 O O . VAL A 1 80 ? 4.218 -4.869 13.804 1.00 96.00 80 VAL A O 1
ATOM 545 N N . SER A 1 81 ? 4.859 -6.037 15.609 1.00 95.50 81 SER A N 1
ATOM 546 C CA . SER A 1 81 ? 4.308 -7.320 15.149 1.00 95.50 81 SER A CA 1
ATOM 547 C C . SER A 1 81 ? 2.782 -7.287 15.029 1.00 95.50 81 SER A C 1
ATOM 549 O O . SER A 1 81 ? 2.230 -7.842 14.082 1.00 95.50 81 SER A O 1
ATOM 551 N N . GLY A 1 82 ? 2.102 -6.607 15.959 1.00 94.75 82 GLY A N 1
ATOM 552 C CA . GLY A 1 82 ? 0.655 -6.393 15.918 1.00 94.75 82 GLY A CA 1
ATOM 553 C C . GLY A 1 82 ? 0.223 -5.488 14.761 1.00 94.75 82 GLY A C 1
ATOM 554 O O . GLY A 1 82 ? -0.710 -5.834 14.037 1.00 94.75 82 GLY A O 1
ATOM 555 N N . LEU A 1 83 ? 0.948 -4.387 14.516 1.00 94.62 83 LEU A N 1
ATOM 556 C CA . LEU A 1 83 ? 0.712 -3.519 13.354 1.00 94.62 83 LEU A CA 1
ATOM 557 C C . LEU A 1 83 ? 0.895 -4.277 12.033 1.00 94.62 83 LEU A C 1
ATOM 559 O O . LEU A 1 83 ? 0.056 -4.167 11.141 1.00 94.62 83 LEU A O 1
ATOM 563 N N . TYR A 1 84 ? 1.961 -5.075 11.916 1.00 94.19 84 TYR A N 1
ATOM 564 C CA . TYR A 1 84 ? 2.210 -5.892 10.730 1.00 94.19 84 TYR A CA 1
ATOM 565 C C . TYR A 1 84 ? 1.099 -6.928 10.504 1.00 94.19 84 TYR A C 1
ATOM 567 O O . TYR A 1 84 ? 0.569 -7.023 9.398 1.00 94.19 84 TYR A O 1
ATOM 575 N N . ALA A 1 85 ? 0.692 -7.655 11.550 1.00 93.88 85 ALA A N 1
ATOM 576 C CA . ALA A 1 85 ? -0.389 -8.635 11.460 1.00 93.88 85 ALA A CA 1
ATOM 577 C C . ALA A 1 85 ? -1.729 -7.991 11.060 1.00 93.88 85 ALA A C 1
ATOM 579 O O . ALA A 1 85 ? -2.408 -8.503 10.173 1.00 93.88 85 ALA A O 1
ATOM 580 N N . GLY A 1 86 ? -2.082 -6.844 11.654 1.00 93.44 86 GLY A N 1
ATOM 581 C CA . GLY A 1 86 ? -3.288 -6.092 11.294 1.00 93.44 86 GLY A CA 1
ATOM 582 C C . GLY A 1 86 ? -3.262 -5.576 9.852 1.00 93.44 86 GLY A C 1
ATOM 583 O O . GLY A 1 86 ? -4.266 -5.662 9.149 1.00 93.44 86 GLY A O 1
ATOM 584 N N . HIS A 1 87 ? -2.104 -5.109 9.376 1.00 92.75 87 HIS A N 1
ATOM 585 C CA . HIS A 1 87 ? -1.927 -4.669 7.992 1.00 92.75 87 HIS A CA 1
ATOM 586 C C . HIS A 1 87 ? -2.075 -5.821 6.986 1.00 92.75 87 HIS A C 1
ATOM 588 O O . HIS A 1 87 ? -2.786 -5.674 5.993 1.00 92.75 87 HIS A O 1
ATOM 594 N N . VAL A 1 88 ? -1.466 -6.982 7.260 1.00 91.56 88 VAL A N 1
ATOM 595 C CA . VAL A 1 88 ? -1.619 -8.189 6.429 1.00 91.56 88 VAL A CA 1
ATOM 596 C C . VAL A 1 88 ? -3.072 -8.662 6.418 1.00 91.56 88 VAL A C 1
ATOM 598 O O . VAL A 1 88 ? -3.594 -8.964 5.349 1.00 91.56 88 VAL A O 1
ATOM 601 N N . ALA A 1 89 ? -3.748 -8.681 7.571 1.00 90.69 89 ALA A N 1
ATOM 602 C CA . ALA A 1 89 ? -5.153 -9.074 7.657 1.00 90.69 89 ALA A CA 1
ATOM 603 C C . ALA A 1 89 ? -6.063 -8.140 6.839 1.00 90.69 89 ALA A C 1
ATOM 605 O O . ALA A 1 89 ? -6.895 -8.623 6.079 1.00 90.69 89 ALA A O 1
ATOM 606 N N . TYR A 1 90 ? -5.852 -6.821 6.921 1.00 91.00 90 TYR A N 1
ATOM 607 C CA . TYR A 1 90 ? -6.590 -5.844 6.116 1.00 91.00 90 TYR A CA 1
ATOM 608 C C . TYR A 1 90 ? -6.381 -6.057 4.608 1.00 91.00 90 TYR A C 1
ATOM 610 O O . TYR A 1 90 ? -7.351 -6.167 3.861 1.00 91.00 90 TYR A O 1
ATOM 618 N N . LEU A 1 91 ? -5.127 -6.176 4.155 1.00 91.06 91 LEU A N 1
ATOM 619 C CA . LEU A 1 91 ? -4.812 -6.389 2.736 1.00 91.06 91 LEU A CA 1
ATOM 620 C C . LEU A 1 91 ? -5.258 -7.757 2.198 1.00 91.06 91 LEU A C 1
ATOM 622 O O . LEU A 1 91 ? -5.376 -7.906 0.988 1.00 91.06 91 LEU A O 1
ATOM 626 N N . SER A 1 92 ? -5.510 -8.740 3.064 1.00 87.19 92 SER A N 1
ATOM 627 C CA . SER A 1 92 ? -5.982 -10.070 2.649 1.00 87.19 92 SER A CA 1
ATOM 628 C C . SER A 1 92 ? -7.459 -10.083 2.222 1.00 87.19 92 SER A C 1
ATOM 630 O O . SER A 1 92 ? -7.883 -1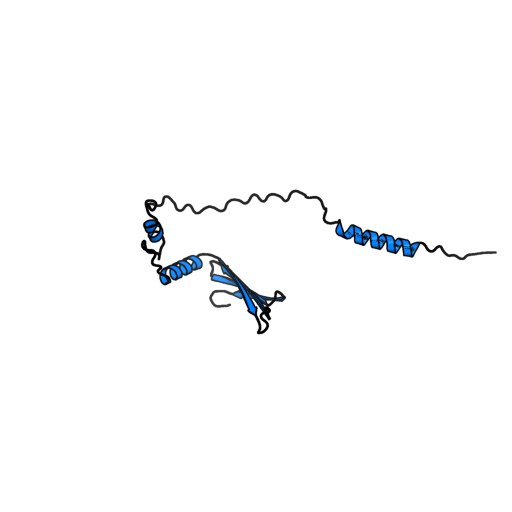1.038 1.585 1.00 87.19 92 SER A O 1
ATOM 632 N N . ASP A 1 93 ? -8.227 -9.040 2.560 1.00 88.12 93 ASP A N 1
ATOM 633 C CA . ASP A 1 93 ? -9.657 -8.880 2.225 1.00 88.12 93 ASP A CA 1
ATOM 634 C C . ASP A 1 93 ? -9.902 -7.715 1.236 1.00 88.12 93 ASP A C 1
ATOM 636 O O . ASP A 1 93 ? -11.031 -7.416 0.855 1.00 88.12 93 ASP A O 1
ATOM 640 N N . HIS A 1 94 ? -8.839 -7.022 0.809 1.00 89.00 94 HIS A N 1
ATOM 641 C CA . HIS A 1 94 ? -8.922 -5.813 -0.016 1.00 89.00 94 HIS A CA 1
ATOM 642 C C . HIS A 1 94 ? -8.041 -5.923 -1.258 1.00 89.00 94 HIS A C 1
ATOM 644 O O . HIS A 1 94 ? -6.856 -6.226 -1.169 1.00 89.00 94 HIS A O 1
ATOM 650 N N . SER A 1 95 ? -8.576 -5.556 -2.424 1.00 91.00 95 SER A N 1
ATOM 651 C CA . SER A 1 95 ? -7.745 -5.350 -3.613 1.00 91.00 95 SER A CA 1
ATOM 652 C C . SER A 1 95 ? -6.807 -4.154 -3.417 1.00 91.00 95 SER A C 1
ATOM 654 O O . SER A 1 95 ? -7.266 -3.072 -3.039 1.00 91.00 95 SER A O 1
ATOM 656 N N . TYR A 1 96 ? -5.522 -4.299 -3.741 1.00 89.69 96 TYR A N 1
ATOM 657 C CA . TYR A 1 96 ? -4.536 -3.222 -3.617 1.00 89.69 96 TYR A CA 1
ATOM 658 C C . TYR A 1 96 ? -3.602 -3.136 -4.826 1.00 89.69 96 TYR A C 1
ATOM 660 O O . TYR A 1 96 ? -3.378 -4.102 -5.552 1.00 89.69 96 TYR A O 1
ATOM 668 N N . THR A 1 97 ? -3.035 -1.949 -5.050 1.00 93.12 97 THR A N 1
ATOM 669 C CA . THR A 1 97 ? -1.911 -1.759 -5.974 1.00 93.12 97 THR A CA 1
ATOM 670 C C . THR A 1 97 ? -0.680 -1.352 -5.178 1.00 93.12 97 THR A C 1
ATOM 672 O O . THR A 1 97 ? -0.726 -0.400 -4.404 1.00 93.12 97 THR A O 1
ATOM 675 N N . LEU A 1 98 ? 0.421 -2.063 -5.392 1.00 89.75 98 LEU A N 1
ATOM 676 C CA . LEU A 1 98 ? 1.737 -1.757 -4.856 1.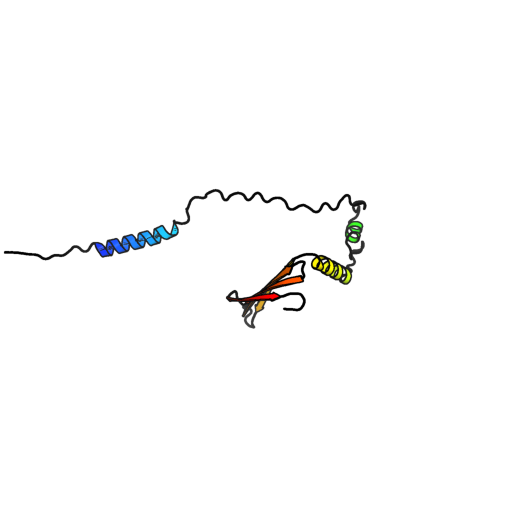00 89.75 98 LEU A CA 1
ATOM 677 C C . LEU A 1 98 ? 2.625 -1.240 -5.992 1.00 89.75 98 LEU A C 1
ATOM 679 O O . LEU A 1 98 ? 2.797 -1.919 -7.006 1.00 89.75 98 LEU A O 1
ATOM 683 N N . GLU A 1 99 ? 3.212 -0.062 -5.814 1.00 92.12 99 GLU A N 1
ATOM 684 C CA . GLU A 1 99 ? 4.151 0.534 -6.765 1.00 92.12 99 GLU A CA 1
ATOM 685 C C . GLU A 1 99 ? 5.487 0.798 -6.082 1.00 92.12 99 GLU A C 1
ATOM 687 O O . GLU A 1 99 ? 5.530 1.275 -4.947 1.00 92.12 99 GLU A O 1
ATOM 692 N N . TRP A 1 100 ? 6.588 0.503 -6.772 1.00 88.69 100 TRP A N 1
ATOM 693 C CA . TRP A 1 100 ? 7.907 0.936 -6.337 1.00 88.69 100 TRP A CA 1
ATOM 694 C C . TRP A 1 100 ? 8.827 1.247 -7.513 1.00 88.69 100 TRP A C 1
ATOM 696 O O . TRP A 1 100 ? 8.778 0.610 -8.565 1.00 88.69 100 TRP A O 1
ATOM 706 N N . GLN A 1 101 ? 9.729 2.195 -7.278 1.00 90.19 101 GLN A N 1
ATOM 707 C CA . GLN A 1 101 ? 10.759 2.629 -8.211 1.00 90.19 101 GLN A CA 1
ATOM 708 C C . GLN A 1 101 ? 12.128 2.406 -7.569 1.00 90.19 101 GLN A C 1
ATOM 710 O O . GLN A 1 101 ? 12.383 2.846 -6.446 1.00 90.19 101 GLN A O 1
ATOM 715 N N . ARG A 1 102 ? 13.026 1.716 -8.274 1.00 88.94 102 ARG A N 1
ATOM 716 C CA . ARG A 1 102 ? 14.404 1.471 -7.841 1.00 88.94 102 ARG A CA 1
ATOM 717 C C . ARG A 1 102 ? 15.376 2.114 -8.821 1.00 88.94 102 ARG A C 1
ATOM 719 O O . ARG A 1 102 ? 15.526 1.663 -9.952 1.00 88.94 102 ARG A O 1
ATOM 726 N N . ARG A 1 103 ? 16.124 3.102 -8.333 1.00 88.94 103 ARG A N 1
ATOM 727 C CA . ARG A 1 103 ? 17.264 3.709 -9.032 1.00 88.94 103 ARG A CA 1
ATOM 728 C C . ARG A 1 103 ? 18.560 3.158 -8.459 1.00 88.94 103 ARG A C 1
ATOM 730 O O . ARG A 1 103 ? 18.723 3.109 -7.243 1.00 88.94 103 ARG A O 1
ATOM 737 N N . THR A 1 104 ? 19.479 2.741 -9.323 1.00 88.19 104 THR A N 1
ATOM 738 C CA . THR A 1 104 ? 20.800 2.237 -8.918 1.00 88.19 104 THR A CA 1
ATOM 739 C C . THR A 1 104 ? 21.877 3.103 -9.559 1.00 88.19 104 THR A C 1
ATOM 741 O O . THR A 1 104 ? 21.913 3.227 -10.781 1.00 88.19 104 THR A O 1
ATOM 744 N N . ALA A 1 105 ? 22.741 3.715 -8.749 1.00 90.00 105 ALA A N 1
ATOM 745 C CA . ALA A 1 105 ? 23.859 4.523 -9.231 1.00 90.00 105 ALA A CA 1
ATOM 746 C C . ALA A 1 105 ? 25.132 3.682 -9.414 1.00 90.00 105 ALA A C 1
ATOM 748 O O . ALA A 1 105 ? 25.386 2.750 -8.649 1.00 90.00 105 ALA A O 1
ATOM 749 N N . GLY A 1 106 ? 25.929 4.018 -10.430 1.00 82.44 106 GLY A N 1
ATOM 750 C CA . GLY A 1 106 ? 27.264 3.450 -10.634 1.00 82.44 106 GLY A CA 1
ATOM 751 C C . GLY A 1 106 ? 28.347 4.189 -9.837 1.00 82.44 106 GLY A C 1
ATOM 752 O O . GLY A 1 106 ? 28.074 5.171 -9.150 1.00 82.44 106 GLY A O 1
ATOM 753 N N . GLY A 1 107 ? 29.609 3.771 -9.987 1.00 83.06 107 GLY A N 1
ATOM 754 C CA . GLY A 1 107 ? 30.756 4.408 -9.314 1.00 83.06 107 GLY A CA 1
ATOM 755 C C . GLY A 1 107 ? 31.000 5.884 -9.679 1.00 83.06 107 GLY A C 1
ATOM 756 O O . GLY A 1 107 ? 31.756 6.561 -8.993 1.00 83.06 107 GLY A O 1
ATOM 757 N N . SER A 1 108 ? 30.348 6.396 -10.727 1.00 84.94 108 SER A N 1
ATOM 758 C CA . SER A 1 108 ? 30.337 7.814 -11.114 1.00 84.94 108 SER A CA 1
ATOM 759 C C . SER A 1 108 ? 29.260 8.652 -10.406 1.00 84.94 108 SER A C 1
ATOM 761 O O . SER A 1 108 ? 29.166 9.850 -10.661 1.00 84.94 108 SER A O 1
ATOM 763 N N . GLY A 1 109 ? 28.400 8.045 -9.581 1.00 81.56 109 GLY A N 1
ATOM 764 C CA . GLY A 1 109 ? 27.247 8.702 -8.951 1.00 81.56 109 GLY A CA 1
ATOM 765 C C . GLY A 1 109 ? 26.045 8.927 -9.880 1.00 81.56 109 GLY A C 1
ATOM 766 O O . GLY A 1 109 ? 24.948 9.197 -9.397 1.00 81.56 109 GLY A O 1
ATOM 767 N N . ALA A 1 110 ? 26.207 8.763 -11.196 1.00 85.81 110 ALA A N 1
ATOM 768 C CA . ALA A 1 110 ? 25.097 8.778 -12.145 1.00 85.81 110 ALA A CA 1
ATOM 769 C C . ALA A 1 110 ? 24.210 7.530 -11.981 1.00 85.81 110 ALA A C 1
ATOM 771 O O . ALA A 1 110 ? 24.713 6.433 -11.715 1.00 85.81 110 ALA A O 1
ATOM 772 N N . ILE A 1 111 ? 22.896 7.690 -12.183 1.00 82.56 111 ILE A N 1
ATOM 773 C CA . ILE A 1 111 ? 21.955 6.564 -12.265 1.00 82.56 111 ILE A CA 1
ATOM 774 C C . ILE A 1 111 ? 22.357 5.705 -13.468 1.00 82.56 111 ILE A C 1
ATOM 776 O O . ILE A 1 111 ? 22.406 6.187 -14.595 1.00 82.56 111 ILE A O 1
ATOM 780 N N . ALA A 1 112 ? 22.666 4.439 -13.202 1.00 83.06 112 ALA A N 1
ATOM 781 C CA . ALA A 1 112 ? 23.090 3.449 -14.188 1.00 83.06 112 ALA A CA 1
ATOM 782 C C . ALA A 1 112 ? 21.994 2.419 -14.507 1.00 83.06 112 ALA A C 1
ATOM 784 O O . ALA A 1 112 ? 22.177 1.607 -15.408 1.00 83.06 112 ALA A O 1
ATOM 785 N N . ARG A 1 113 ? 20.897 2.410 -13.734 1.00 81.50 113 ARG A N 1
ATOM 786 C CA . ARG A 1 113 ? 19.692 1.609 -13.984 1.00 81.50 113 ARG A CA 1
ATOM 787 C C . ARG A 1 113 ? 18.489 2.179 -13.244 1.00 81.50 113 ARG A C 1
ATOM 789 O O . ARG A 1 113 ? 18.605 2.544 -12.068 1.00 81.50 113 ARG A O 1
ATOM 796 N N . GLU A 1 114 ? 17.340 2.161 -13.901 1.00 86.31 114 GLU A N 1
ATOM 797 C CA . GLU A 1 114 ? 16.030 2.462 -13.326 1.00 86.31 114 GLU A CA 1
ATOM 798 C C . GLU A 1 114 ? 15.091 1.274 -13.562 1.00 86.31 114 GLU A C 1
ATOM 800 O O . GLU A 1 114 ? 15.049 0.719 -14.658 1.00 86.31 114 GLU A O 1
ATOM 805 N N . TYR A 1 115 ? 14.393 0.851 -12.511 1.00 84.56 115 TYR A N 1
ATOM 806 C CA . TYR A 1 115 ? 13.458 -0.271 -12.528 1.00 84.56 115 TYR A CA 1
ATOM 807 C C . TYR A 1 115 ? 12.174 0.139 -11.817 1.00 84.56 115 TYR A C 1
ATOM 809 O O . TYR A 1 115 ? 12.192 0.413 -10.612 1.00 84.56 115 TYR A O 1
ATOM 817 N N . ASP A 1 116 ? 11.072 0.138 -12.555 1.00 89.06 116 ASP A N 1
ATOM 818 C CA . ASP A 1 116 ? 9.737 0.410 -12.041 1.00 89.06 116 ASP A CA 1
ATOM 819 C C . ASP A 1 116 ? 8.945 -0.898 -11.957 1.00 89.06 116 ASP A C 1
ATOM 821 O O . ASP A 1 116 ? 8.896 -1.689 -12.906 1.00 89.06 116 ASP A O 1
ATOM 825 N N . ARG A 1 117 ? 8.291 -1.130 -10.817 1.00 87.44 117 ARG A N 1
ATOM 826 C CA . ARG A 1 117 ? 7.388 -2.265 -10.624 1.00 87.44 117 ARG A CA 1
ATOM 827 C C . ARG A 1 117 ? 6.033 -1.792 -10.134 1.00 87.44 117 ARG A C 1
ATOM 829 O O . ARG A 1 117 ? 5.939 -1.070 -9.146 1.00 87.44 117 ARG A O 1
ATOM 836 N N . ARG A 1 118 ? 4.985 -2.298 -10.779 1.00 90.56 118 ARG A N 1
ATOM 837 C CA . ARG A 1 118 ? 3.596 -2.200 -10.332 1.00 90.56 118 ARG A CA 1
ATOM 838 C C . ARG A 1 118 ? 3.031 -3.605 -10.158 1.00 90.56 118 ARG A C 1
ATOM 840 O O . ARG A 1 118 ? 3.151 -4.435 -11.054 1.00 90.56 118 ARG A O 1
ATOM 847 N N . ILE A 1 119 ? 2.418 -3.869 -9.013 1.00 88.81 119 ILE A N 1
ATOM 848 C CA . ILE A 1 119 ? 1.698 -5.108 -8.714 1.00 88.81 119 ILE A CA 1
ATOM 849 C C . ILE A 1 119 ? 0.267 -4.710 -8.373 1.00 88.81 119 ILE A C 1
ATOM 851 O O . ILE A 1 119 ? 0.069 -3.937 -7.443 1.00 88.81 119 ILE A O 1
ATOM 855 N N . ALA A 1 120 ? -0.719 -5.214 -9.106 1.00 90.06 120 ALA A N 1
ATOM 856 C CA . ALA A 1 120 ? -2.118 -5.163 -8.692 1.00 90.06 120 ALA A CA 1
ATOM 857 C C . ALA A 1 120 ? -2.510 -6.537 -8.143 1.00 90.06 120 ALA A C 1
ATOM 859 O O . ALA A 1 120 ? -2.178 -7.545 -8.764 1.00 90.06 120 ALA A O 1
ATOM 860 N N . VAL A 1 121 ? -3.189 -6.563 -6.999 1.00 88.44 121 VAL A N 1
ATOM 861 C CA . VAL A 1 121 ? -3.709 -7.768 -6.340 1.00 88.44 121 VAL A CA 1
ATOM 862 C C . VAL A 1 121 ? -5.219 -7.606 -6.189 1.00 88.44 121 VAL A C 1
ATOM 864 O O . VAL A 1 121 ? -5.683 -6.580 -5.685 1.00 88.44 121 VAL A O 1
ATOM 867 N N . GLY A 1 122 ? -5.981 -8.581 -6.677 1.00 85.94 122 GLY A N 1
ATOM 868 C CA . GLY A 1 122 ? -7.426 -8.685 -6.500 1.00 85.94 122 GLY A CA 1
ATOM 869 C C . GLY A 1 122 ? -7.790 -9.310 -5.152 1.00 85.94 122 GLY A C 1
ATOM 870 O O . GLY A 1 122 ? -6.984 -10.000 -4.533 1.00 85.94 122 GLY A O 1
ATOM 871 N N . ALA A 1 123 ? -9.026 -9.085 -4.700 1.00 80.44 123 ALA A N 1
ATOM 872 C CA . ALA A 1 123 ? -9.556 -9.723 -3.487 1.00 80.44 123 ALA A CA 1
ATOM 873 C C . ALA A 1 123 ? -9.800 -11.242 -3.658 1.00 80.44 123 ALA A C 1
ATOM 875 O O . ALA A 1 123 ? -10.034 -11.951 -2.689 1.00 80.44 123 ALA A O 1
ATOM 876 N N . ASP A 1 124 ? -9.726 -11.744 -4.892 1.00 79.81 124 ASP A N 1
ATOM 877 C CA . ASP A 1 124 ? -9.755 -13.159 -5.274 1.00 79.81 124 ASP A CA 1
ATOM 878 C C . ASP A 1 124 ? -8.351 -13.801 -5.325 1.00 79.81 124 ASP A C 1
ATOM 880 O O . ASP A 1 124 ? -8.180 -14.873 -5.899 1.00 79.81 124 ASP A O 1
ATOM 884 N N . GLU A 1 125 ? -7.339 -13.132 -4.761 1.00 75.94 125 GLU A N 1
ATOM 885 C CA . GLU A 1 125 ? -5.915 -13.504 -4.806 1.00 75.94 125 GLU A CA 1
ATOM 886 C C . GLU A 1 125 ? -5.293 -13.561 -6.217 1.00 75.94 125 GLU A C 1
ATOM 888 O O . GLU A 1 125 ? -4.138 -13.974 -6.370 1.00 75.94 125 GLU A O 1
ATOM 893 N N . SER A 1 126 ? -6.011 -13.099 -7.247 1.00 81.19 126 SER A N 1
ATOM 894 C CA . SER A 1 126 ? -5.434 -12.879 -8.574 1.00 81.19 126 SER A CA 1
ATOM 895 C C . SER A 1 126 ? -4.430 -11.725 -8.535 1.00 81.19 126 SER A C 1
ATOM 897 O O . SER A 1 126 ? -4.589 -10.759 -7.782 1.00 81.19 126 SER A O 1
ATOM 899 N N . PHE A 1 127 ? -3.379 -11.780 -9.355 1.00 83.69 127 PHE A N 1
ATOM 900 C CA . PHE A 1 127 ? -2.439 -10.673 -9.481 1.00 83.69 127 PHE A CA 1
ATOM 901 C C . PHE A 1 127 ? -1.994 -10.384 -10.915 1.00 83.69 127 PHE A C 1
ATOM 903 O O . PHE A 1 127 ? -1.908 -11.247 -11.789 1.00 83.69 127 PHE A O 1
ATOM 910 N N . LEU A 1 128 ? -1.631 -9.119 -11.123 1.00 82.44 128 LEU A N 1
ATOM 911 C CA . LEU A 1 128 ? -0.980 -8.608 -12.322 1.00 82.44 128 LEU A CA 1
ATOM 912 C C . LEU A 1 128 ? 0.310 -7.903 -11.901 1.00 82.44 128 LEU A C 1
ATOM 914 O O . LEU A 1 128 ? 0.278 -6.854 -11.256 1.00 82.44 128 LEU A O 1
ATOM 918 N N . VAL A 1 129 ? 1.455 -8.453 -12.300 1.00 82.12 129 VAL A N 1
ATOM 919 C CA . VAL A 1 129 ? 2.766 -7.813 -12.158 1.00 82.12 129 VAL A CA 1
ATOM 920 C C . VAL A 1 129 ? 3.147 -7.160 -13.482 1.00 82.12 129 VAL A C 1
ATOM 922 O O . VAL A 1 129 ? 3.227 -7.823 -14.513 1.00 82.12 129 VAL A O 1
ATOM 925 N N . ARG A 1 130 ? 3.447 -5.862 -13.449 1.00 78.25 130 ARG A N 1
ATOM 926 C CA . ARG A 1 130 ? 4.116 -5.136 -14.528 1.00 78.25 130 ARG A CA 1
ATOM 927 C C . ARG A 1 130 ? 5.492 -4.691 -14.046 1.00 78.25 130 ARG A C 1
ATOM 929 O O . ARG A 1 130 ? 5.606 -3.989 -13.044 1.00 78.25 130 ARG A O 1
ATOM 936 N N . ASN A 1 131 ? 6.519 -5.082 -14.786 1.00 82.38 131 ASN A N 1
ATOM 937 C CA . ASN A 1 131 ? 7.895 -4.630 -14.617 1.00 82.38 131 ASN A CA 1
ATOM 938 C C . ASN A 1 131 ? 8.265 -3.749 -15.811 1.00 82.38 131 ASN A C 1
ATOM 940 O O . ASN A 1 131 ? 7.926 -4.117 -16.937 1.00 82.38 131 ASN A O 1
ATOM 944 N N . ALA A 1 132 ? 8.972 -2.647 -15.585 1.00 79.50 132 ALA A N 1
ATOM 945 C CA . ALA A 1 132 ? 9.606 -1.860 -16.634 1.00 79.50 132 ALA A CA 1
ATOM 946 C C . ALA A 1 132 ? 11.070 -1.578 -16.263 1.00 79.50 132 ALA A C 1
ATOM 948 O O . ALA A 1 132 ? 11.340 -0.926 -15.256 1.00 79.50 132 ALA A O 1
ATOM 949 N N . ASP A 1 133 ? 12.010 -2.055 -17.081 1.00 77.88 133 ASP A N 1
ATOM 950 C CA . ASP A 1 133 ? 13.407 -1.611 -17.026 1.00 77.88 133 ASP A CA 1
ATOM 951 C C . ASP A 1 133 ? 13.577 -0.391 -17.940 1.00 77.88 133 ASP A C 1
ATOM 953 O O . ASP A 1 133 ? 13.254 -0.458 -19.132 1.00 77.88 133 ASP A O 1
ATOM 957 N N . GLU A 1 134 ? 14.083 0.715 -17.382 1.00 72.44 134 GLU A N 1
ATOM 958 C CA . GLU A 1 134 ? 14.500 1.931 -18.104 1.00 72.44 134 GLU A CA 1
ATOM 959 C C . GLU A 1 134 ? 13.431 2.463 -19.087 1.00 72.44 134 GLU A C 1
ATOM 961 O O . GLU A 1 134 ? 13.740 2.955 -20.172 1.00 72.44 134 GLU A O 1
ATOM 966 N N . GLY A 1 135 ? 12.148 2.288 -18.741 1.00 63.09 135 GLY A N 1
ATOM 967 C CA . GLY A 1 135 ? 10.989 2.648 -19.568 1.00 63.09 135 GLY A CA 1
ATOM 968 C C . GLY A 1 135 ? 10.857 1.903 -20.908 1.00 63.09 135 GLY A C 1
ATOM 969 O O . GLY A 1 135 ? 9.940 2.200 -21.671 1.00 63.09 135 GLY A O 1
ATOM 970 N N . THR A 1 136 ? 11.744 0.952 -21.217 1.00 64.81 136 THR A N 1
ATOM 971 C CA . THR A 1 136 ? 11.886 0.355 -22.560 1.00 64.81 136 THR A CA 1
ATOM 972 C C . THR A 1 136 ? 11.518 -1.124 -22.614 1.00 64.81 136 THR A C 1
ATOM 974 O O . THR A 1 136 ? 10.841 -1.538 -23.554 1.00 64.81 136 THR A O 1
ATOM 977 N N . ASN A 1 137 ? 11.879 -1.922 -21.604 1.00 74.25 137 ASN A N 1
ATOM 978 C CA . ASN A 1 137 ? 11.498 -3.336 -21.541 1.00 74.25 137 ASN A CA 1
ATOM 979 C C . ASN A 1 137 ? 10.345 -3.527 -20.554 1.00 74.25 137 ASN A C 1
ATOM 981 O O . ASN A 1 137 ? 10.568 -3.579 -19.346 1.00 74.25 137 ASN A O 1
ATOM 985 N N . THR A 1 138 ? 9.112 -3.632 -21.062 1.00 80.62 138 THR A N 1
ATOM 986 C CA . THR A 1 138 ? 7.935 -3.943 -20.233 1.00 80.62 138 THR A CA 1
ATOM 987 C C . THR A 1 138 ? 7.638 -5.441 -20.245 1.00 80.62 138 THR A C 1
ATOM 989 O O . THR A 1 138 ? 7.291 -5.991 -21.287 1.00 80.62 138 THR A O 1
ATOM 992 N N . THR A 1 139 ? 7.672 -6.073 -19.073 1.00 83.88 139 THR A N 1
ATOM 993 C CA . THR A 1 139 ? 7.203 -7.453 -18.868 1.00 83.88 139 THR A CA 1
ATOM 994 C C . THR A 1 139 ? 5.908 -7.427 -18.067 1.00 83.88 139 THR A C 1
ATOM 996 O O . THR A 1 139 ? 5.857 -6.817 -16.996 1.00 83.88 139 THR A O 1
ATOM 999 N N . VAL A 1 140 ? 4.871 -8.106 -18.562 1.00 84.62 140 VAL A N 1
ATOM 1000 C CA . VAL A 1 140 ? 3.607 -8.317 -17.842 1.00 84.62 140 VAL A CA 1
ATOM 1001 C C . VAL A 1 140 ? 3.471 -9.798 -17.508 1.00 84.62 140 VAL A C 1
ATOM 1003 O O . VAL A 1 140 ? 3.643 -10.650 -18.376 1.00 84.62 140 VAL A O 1
ATOM 1006 N N . THR A 1 141 ? 3.156 -10.091 -16.253 1.00 86.12 141 THR A N 1
ATOM 1007 C CA . THR A 1 141 ? 2.904 -11.438 -15.741 1.00 86.12 141 THR A CA 1
ATOM 1008 C C . THR A 1 141 ? 1.567 -11.429 -15.017 1.00 86.12 141 THR A C 1
ATOM 1010 O O . THR A 1 141 ? 1.340 -10.587 -14.148 1.00 86.12 141 THR A O 1
ATOM 1013 N N . TYR A 1 142 ? 0.695 -12.357 -15.387 1.00 86.12 142 TYR A N 1
ATOM 1014 C CA . TYR A 1 142 ? -0.532 -12.667 -14.663 1.00 86.12 142 TYR A CA 1
ATOM 1015 C C . TYR A 1 142 ? -0.266 -13.894 -13.795 1.00 86.12 142 TYR A C 1
ATOM 1017 O O . TYR A 1 142 ? 0.601 -14.695 -14.147 1.00 86.12 142 TYR A O 1
ATOM 1025 N N . GLY A 1 143 ? -0.979 -14.026 -12.684 1.00 82.75 143 GLY A N 1
ATOM 1026 C CA . GLY A 1 143 ? -0.976 -15.265 -11.922 1.00 82.75 143 GLY A CA 1
ATOM 1027 C C . GLY A 1 143 ? -1.997 -15.277 -10.794 1.00 82.75 143 GLY A C 1
ATOM 1028 O O . GLY A 1 143 ? -2.553 -14.237 -10.439 1.00 82.75 143 GLY A O 1
ATOM 1029 N N . ASP A 1 144 ? -2.219 -16.455 -10.225 1.00 80.00 144 ASP A N 1
ATOM 1030 C CA . ASP A 1 144 ? -2.889 -16.642 -8.934 1.00 80.00 144 ASP A CA 1
ATOM 1031 C C . ASP A 1 144 ? -1.882 -16.915 -7.796 1.00 80.00 144 ASP A C 1
ATOM 1033 O O . ASP A 1 144 ? -0.666 -16.956 -8.004 1.00 80.00 144 ASP A O 1
ATOM 1037 N N . ARG A 1 145 ? -2.374 -17.156 -6.573 1.00 66.69 145 ARG A N 1
ATOM 1038 C CA . ARG A 1 145 ? -1.557 -17.497 -5.390 1.00 66.69 145 ARG A CA 1
ATOM 1039 C C . ARG A 1 145 ? -0.593 -18.686 -5.582 1.00 66.69 145 ARG A C 1
ATOM 1041 O O . ARG A 1 145 ? 0.374 -18.803 -4.827 1.00 66.69 145 ARG A O 1
ATOM 1048 N N . THR A 1 146 ? -0.826 -19.562 -6.560 1.00 71.25 146 THR A N 1
ATOM 1049 C CA . THR A 1 146 ? 0.042 -20.700 -6.915 1.00 71.25 146 THR A CA 1
ATOM 1050 C C . THR A 1 146 ? 1.065 -20.376 -8.011 1.00 71.25 146 THR A C 1
ATOM 1052 O O . THR A 1 146 ? 2.034 -21.118 -8.173 1.00 71.25 146 THR A O 1
ATOM 1055 N N . GLY A 1 147 ? 0.909 -19.241 -8.702 1.00 58.78 147 GLY A N 1
ATOM 1056 C CA . GLY A 1 147 ? 1.810 -18.762 -9.752 1.00 58.78 147 GLY A CA 1
ATOM 1057 C C . GLY A 1 147 ? 1.527 -19.327 -11.147 1.00 58.78 147 GLY A C 1
ATOM 1058 O O . GLY A 1 147 ? 2.451 -19.363 -11.964 1.00 58.78 147 GLY A O 1
ATOM 1059 N N . ALA A 1 148 ? 0.294 -19.784 -11.392 1.00 53.44 148 ALA A N 1
ATOM 1060 C CA . ALA A 1 148 ? -0.211 -20.254 -12.687 1.00 53.44 148 ALA A CA 1
ATOM 1061 C C . ALA A 1 148 ? -0.915 -19.139 -13.481 1.00 53.44 148 ALA A C 1
ATOM 1063 O O . ALA A 1 148 ? -1.585 -18.306 -12.830 1.00 53.44 148 ALA A O 1
#